Protein AF-A0A0G1TZH4-F1 (afdb_monomer)

Solvent-accessible surface area (backbone atoms only — not comparable to full-atom values): 5834 Å² total; per-residue (Å²): 112,75,65,61,54,52,51,51,52,50,50,49,42,51,47,53,52,51,46,48,70,77,73,47,61,63,82,82,50,43,36,94,87,44,82,83,39,42,58,68,58,54,51,50,51,38,54,38,43,26,55,54,35,27,69,73,67,74,31,63,69,63,14,47,55,50,26,52,51,52,50,54,52,51,50,32,46,68,71,68,68,58,45,75,67,59,54,52,50,54,53,51,51,48,50,44,67,70,60,65,73,80,116

Radius of gyration: 15.35 Å; Cα contacts (8 Å, |Δi|>4): 70; chains: 1; bounding box: 43×21×48 Å

Secondary structure (DSSP, 8-state):
-HHHHHHHHHHHHHHHHHHHHHHS-HHHH--SSSTT--HHHHHHHHHHHHHHHHHHHS-HHHHHHHHHHHHHHHHHHHTT---HHHHHHHHHHHHHHHHTT--

pLDDT: mean 83.79, std 10.2, range [46.44, 95.12]

Sequence (103 aa):
MKFVLRAMVLALLWGMVGYTIFYIDPASIANLVVEGLYLPFLGLVFVATLYSLSLLFRSLGKALFVSVLIILLLTTGILGYFNWFLGLVVLLIIVIVLFGNRR

Foldseek 3Di:
DVVVVLVVVLCVLVVVLVCCVPPNDCVNQADPVDGQDRVVSLVSQLVSQLSVVCVVLVDSVLSNVLSVLVSVQVRCVSVVVHDVVSVVVSVVVNVCSRPVPPD

Mean predicted aligned error: 6.37 Å

Structure (mmCIF, N/CA/C/O backbone):
data_AF-A0A0G1TZH4-F1
#
_entry.id   AF-A0A0G1TZH4-F1
#
loop_
_atom_site.group_PDB
_atom_site.id
_atom_site.type_symbol
_atom_site.label_atom_id
_atom_site.label_alt_id
_atom_site.label_comp_id
_atom_site.label_asym_id
_atom_site.label_entity_id
_atom_site.label_seq_id
_atom_site.pdbx_PDB_ins_code
_atom_site.Cartn_x
_atom_site.Cartn_y
_atom_site.Cartn_z
_atom_site.occupancy
_atom_site.B_iso_or_equiv
_atom_site.auth_seq_id
_atom_site.auth_comp_id
_atom_site.auth_asym_id
_atom_site.auth_atom_id
_atom_site.pdbx_PDB_model_num
ATOM 1 N N . MET A 1 1 ? -26.306 -3.606 6.822 1.00 58.56 1 MET A N 1
ATOM 2 C CA . MET A 1 1 ? -25.960 -2.748 5.658 1.00 58.56 1 MET A CA 1
ATOM 3 C C . MET A 1 1 ? -24.530 -2.192 5.672 1.00 58.56 1 MET A C 1
ATOM 5 O O . MET A 1 1 ? -23.871 -2.295 4.650 1.00 58.56 1 MET A O 1
ATOM 9 N N . LYS A 1 2 ? -23.995 -1.657 6.787 1.00 77.44 2 LYS A N 1
ATOM 10 C CA . LYS A 1 2 ? -22.649 -1.028 6.810 1.00 77.44 2 LYS A CA 1
ATOM 11 C C . LYS A 1 2 ? -21.479 -1.958 6.433 1.00 77.44 2 LYS A C 1
ATOM 13 O O . LYS A 1 2 ? -20.515 -1.491 5.843 1.00 77.44 2 LYS A O 1
ATOM 18 N N . PHE A 1 3 ? -21.552 -3.252 6.761 1.00 83.00 3 PHE A N 1
ATOM 19 C CA . PHE A 1 3 ? -20.504 -4.224 6.414 1.00 83.00 3 PHE A CA 1
ATOM 20 C C . PHE A 1 3 ? -20.462 -4.531 4.911 1.00 83.00 3 PHE A C 1
ATOM 22 O O . PHE A 1 3 ? -19.398 -4.463 4.311 1.00 83.00 3 PHE A O 1
ATOM 29 N N . VAL A 1 4 ? -21.626 -4.777 4.301 1.00 86.62 4 VAL A N 1
ATOM 30 C CA . VAL A 1 4 ? -21.754 -5.058 2.861 1.00 86.62 4 VAL A CA 1
ATOM 31 C C . VAL A 1 4 ? -21.199 -3.900 2.036 1.00 86.62 4 VAL A C 1
ATOM 33 O O . VAL A 1 4 ? -20.373 -4.121 1.162 1.00 86.62 4 VAL A O 1
ATOM 36 N N . LEU A 1 5 ? -21.555 -2.659 2.383 1.00 89.62 5 LEU A N 1
ATOM 37 C CA . LEU A 1 5 ? -21.034 -1.478 1.692 1.00 89.62 5 LEU A CA 1
ATOM 38 C C . LEU A 1 5 ? -19.500 -1.377 1.787 1.00 89.62 5 LEU A C 1
ATOM 40 O O . LEU A 1 5 ? -18.840 -1.120 0.788 1.00 89.62 5 LEU A O 1
ATOM 44 N N . ARG A 1 6 ? -18.919 -1.626 2.970 1.00 87.81 6 ARG A N 1
ATOM 45 C CA . ARG A 1 6 ? -17.456 -1.624 3.162 1.00 87.81 6 ARG A CA 1
ATOM 46 C C . ARG A 1 6 ? -16.766 -2.713 2.343 1.00 87.81 6 ARG A C 1
ATOM 48 O O . ARG A 1 6 ? -15.724 -2.454 1.752 1.00 87.81 6 ARG A O 1
ATOM 55 N N . ALA A 1 7 ? -17.355 -3.907 2.292 1.00 88.38 7 ALA A N 1
ATOM 56 C CA . ALA A 1 7 ? -16.843 -5.017 1.496 1.00 88.38 7 ALA A CA 1
ATOM 57 C C . ALA A 1 7 ? -16.913 -4.719 -0.011 1.00 88.38 7 ALA A C 1
ATOM 59 O O . ALA A 1 7 ? -15.951 -4.987 -0.723 1.00 88.38 7 ALA A O 1
ATOM 60 N N . MET A 1 8 ? -18.000 -4.101 -0.487 1.00 92.00 8 MET A N 1
ATOM 61 C CA . MET A 1 8 ? -18.132 -3.675 -1.886 1.00 92.00 8 MET A CA 1
ATOM 62 C C . MET A 1 8 ? -17.082 -2.625 -2.260 1.00 92.00 8 MET A C 1
ATOM 64 O O . MET A 1 8 ? -16.444 -2.755 -3.298 1.00 92.00 8 MET A O 1
ATOM 68 N N . VAL A 1 9 ? -16.850 -1.622 -1.405 1.00 92.25 9 VAL A N 1
ATOM 69 C CA . VAL A 1 9 ? -15.807 -0.606 -1.639 1.00 92.25 9 VAL A CA 1
ATOM 70 C C . VAL A 1 9 ? -14.414 -1.242 -1.675 1.00 92.25 9 VAL A C 1
ATOM 72 O O . VAL A 1 9 ? -13.632 -0.934 -2.568 1.00 92.25 9 VAL A O 1
ATOM 75 N N . LEU A 1 10 ? -14.117 -2.169 -0.759 1.00 92.56 10 LEU A N 1
ATOM 76 C CA . LEU A 1 10 ? -12.869 -2.943 -0.767 1.00 92.56 10 LEU A CA 1
ATOM 77 C C . LEU A 1 10 ? -12.683 -3.722 -2.072 1.00 92.56 10 LEU A C 1
ATOM 79 O O . LEU A 1 10 ? -11.622 -3.637 -2.686 1.00 92.56 10 LEU A O 1
ATOM 83 N N . ALA A 1 11 ? -13.713 -4.460 -2.490 1.00 92.06 11 ALA A N 1
ATOM 84 C CA . ALA A 1 11 ? -13.682 -5.251 -3.714 1.00 92.06 11 ALA A CA 1
ATOM 85 C C . ALA A 1 11 ? -13.497 -4.368 -4.955 1.00 92.06 11 ALA A C 1
ATOM 87 O O . ALA A 1 11 ? -12.727 -4.724 -5.840 1.00 92.06 11 ALA A O 1
ATOM 88 N N . LEU A 1 12 ? -14.141 -3.199 -4.999 1.00 94.56 12 LEU A N 1
ATOM 89 C CA . LEU A 1 12 ? -13.975 -2.234 -6.086 1.00 94.56 12 LEU A CA 1
ATOM 90 C C . LEU A 1 12 ? -12.559 -1.652 -6.123 1.00 94.56 12 LEU A C 1
ATOM 92 O O . LEU A 1 12 ? -11.949 -1.642 -7.186 1.00 94.56 12 LEU A O 1
ATOM 96 N N . LEU A 1 13 ? -12.016 -1.214 -4.983 1.00 93.69 13 LEU A N 1
ATOM 97 C CA . LEU A 1 13 ? -10.668 -0.639 -4.913 1.00 93.69 13 LEU A CA 1
ATOM 98 C C . LEU A 1 13 ? -9.603 -1.650 -5.349 1.00 93.69 13 LEU A C 1
ATOM 100 O O . LEU A 1 13 ? -8.782 -1.350 -6.213 1.00 93.69 13 LEU A O 1
ATOM 104 N N . TRP A 1 14 ? -9.642 -2.868 -4.807 1.00 95.12 14 TRP A N 1
ATOM 105 C CA . TRP A 1 14 ? -8.702 -3.920 -5.202 1.00 95.12 14 TRP A CA 1
ATOM 106 C C . TRP A 1 14 ? -8.965 -4.454 -6.612 1.00 95.12 14 TRP A C 1
ATOM 108 O O . TRP A 1 14 ? -8.020 -4.814 -7.309 1.00 95.12 14 TRP A O 1
ATOM 118 N N . GLY A 1 15 ? -10.218 -4.439 -7.070 1.00 93.00 15 GLY A N 1
ATOM 119 C CA . GLY A 1 15 ? -10.581 -4.738 -8.453 1.00 93.00 15 GLY A CA 1
ATOM 120 C C . GLY A 1 15 ? -9.979 -3.735 -9.436 1.00 93.00 15 GLY A C 1
ATOM 121 O O . GLY A 1 15 ? -9.428 -4.145 -10.452 1.00 93.00 15 GLY A O 1
ATOM 122 N N . MET A 1 16 ? -9.991 -2.437 -9.112 1.00 91.94 16 MET A N 1
ATOM 123 C CA . MET A 1 16 ? -9.322 -1.400 -9.909 1.00 91.94 16 MET A CA 1
ATOM 124 C C . MET A 1 16 ? -7.800 -1.585 -9.924 1.00 91.94 16 MET A C 1
ATOM 126 O O . MET A 1 16 ? -7.181 -1.401 -10.972 1.00 91.94 16 MET A O 1
ATOM 130 N N . VAL A 1 17 ? -7.197 -1.973 -8.790 1.00 92.12 17 VAL A N 1
ATOM 131 C CA . VAL A 1 17 ? -5.754 -2.282 -8.709 1.00 92.12 17 VAL A CA 1
ATOM 132 C C . VAL A 1 17 ? -5.418 -3.481 -9.597 1.00 92.12 17 VAL A C 1
ATOM 134 O O . VAL A 1 17 ? -4.485 -3.423 -10.389 1.00 92.12 17 VAL A O 1
ATOM 137 N N . GLY A 1 18 ? -6.205 -4.556 -9.524 1.00 88.50 18 GLY A N 1
ATOM 138 C CA . GLY A 1 18 ? -6.028 -5.716 -10.398 1.00 88.50 18 GLY A CA 1
ATOM 139 C C . GLY A 1 18 ? -6.207 -5.353 -11.872 1.00 88.50 18 GLY A C 1
ATOM 140 O O . GLY A 1 18 ? -5.378 -5.713 -12.702 1.00 88.50 18 GLY A O 1
ATOM 141 N N . TYR A 1 19 ? -7.240 -4.575 -12.196 1.00 89.69 19 TYR A N 1
ATOM 142 C CA . TYR A 1 19 ? -7.496 -4.122 -13.560 1.00 89.69 19 TYR A CA 1
ATOM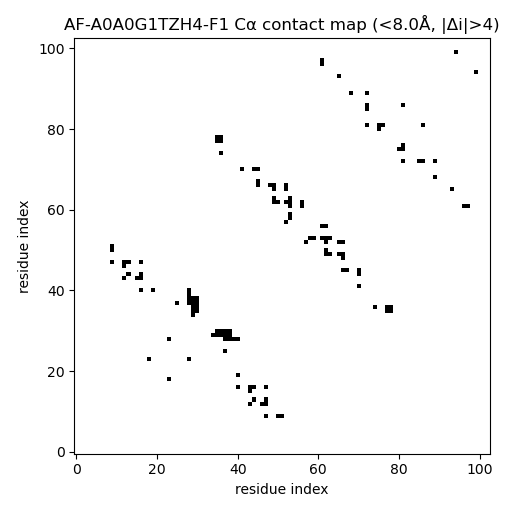 143 C C . TYR A 1 19 ? -6.319 -3.325 -14.135 1.00 89.69 19 TYR A C 1
ATOM 145 O O . TYR A 1 19 ? -5.892 -3.589 -15.257 1.00 89.69 19 TYR A O 1
ATOM 153 N N . THR A 1 20 ? -5.752 -2.402 -13.352 1.00 86.56 20 THR A N 1
ATOM 154 C CA . THR A 1 20 ? -4.566 -1.634 -13.766 1.00 86.56 20 THR A CA 1
ATOM 155 C C . THR A 1 20 ? -3.348 -2.521 -14.008 1.00 86.56 20 THR A C 1
ATOM 157 O O . THR A 1 20 ? -2.619 -2.270 -14.956 1.00 86.56 20 THR A O 1
ATOM 160 N N . ILE A 1 21 ? -3.142 -3.570 -13.210 1.00 83.69 21 ILE A N 1
ATOM 161 C CA . ILE A 1 21 ? -2.001 -4.485 -13.380 1.00 83.69 21 ILE A CA 1
ATOM 162 C C . ILE A 1 21 ? -2.139 -5.348 -14.642 1.00 83.69 21 ILE A C 1
ATOM 164 O O . ILE A 1 21 ? -1.153 -5.570 -15.337 1.00 83.69 21 ILE A O 1
ATOM 168 N N . PHE A 1 22 ? -3.337 -5.869 -14.921 1.00 83.25 22 PHE A N 1
ATOM 169 C CA . PHE A 1 22 ? -3.532 -6.859 -15.988 1.00 83.25 22 PHE A CA 1
ATOM 170 C C . PHE A 1 22 ? -3.863 -6.261 -17.355 1.00 83.25 22 PHE A C 1
ATOM 172 O O . PHE A 1 22 ? -3.521 -6.864 -18.370 1.00 83.25 22 PHE A O 1
ATOM 179 N N . TYR A 1 23 ? -4.563 -5.126 -17.394 1.00 83.06 23 TYR A N 1
ATOM 180 C CA . TYR A 1 23 ? -5.170 -4.622 -18.630 1.00 83.06 23 TYR A CA 1
ATOM 181 C C . TYR A 1 23 ? -4.634 -3.272 -19.089 1.00 83.06 23 TYR A C 1
ATOM 183 O O . TYR A 1 23 ? -4.869 -2.894 -20.235 1.00 83.06 23 TYR A O 1
ATOM 191 N N . ILE A 1 24 ? -3.951 -2.529 -18.220 1.00 80.12 24 ILE A N 1
ATOM 192 C CA . ILE A 1 24 ? -3.426 -1.214 -18.570 1.00 80.12 24 ILE A CA 1
ATOM 193 C C . ILE A 1 24 ? -1.939 -1.357 -18.868 1.00 80.12 24 ILE A C 1
ATOM 195 O O . ILE A 1 24 ? -1.160 -1.769 -18.012 1.00 80.12 24 ILE A O 1
ATOM 199 N N . ASP A 1 25 ? -1.558 -1.010 -20.099 1.00 74.12 25 ASP A N 1
ATOM 200 C CA . ASP A 1 25 ? -0.159 -0.978 -20.512 1.00 74.12 25 ASP A CA 1
ATOM 201 C C . ASP A 1 25 ? 0.601 -0.003 -19.598 1.00 74.12 25 ASP A C 1
ATOM 203 O O . ASP A 1 25 ? 0.198 1.166 -19.508 1.00 74.12 25 ASP A O 1
ATOM 207 N N . PRO A 1 26 ? 1.682 -0.432 -18.924 1.00 70.62 26 PRO A N 1
ATOM 208 C CA . PRO A 1 26 ? 2.477 0.441 -18.073 1.00 70.62 26 PRO A CA 1
ATOM 209 C C . PRO A 1 26 ? 2.869 1.748 -18.775 1.00 70.62 26 PRO A C 1
ATOM 211 O O . PRO A 1 26 ? 2.786 2.815 -18.168 1.00 70.62 26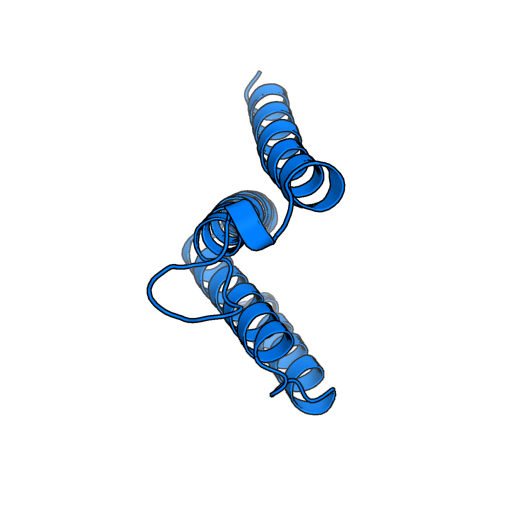 PRO A O 1
ATOM 214 N N . ALA A 1 27 ? 3.181 1.713 -20.075 1.00 69.88 27 ALA A N 1
ATOM 215 C CA . ALA A 1 27 ? 3.540 2.912 -20.835 1.00 69.88 27 ALA A CA 1
ATOM 216 C C . ALA A 1 27 ? 2.433 3.987 -20.841 1.00 69.88 27 ALA A C 1
ATOM 218 O O . ALA A 1 27 ? 2.729 5.178 -20.890 1.00 69.88 27 ALA A O 1
ATOM 219 N N . SER A 1 28 ? 1.162 3.586 -20.736 1.00 70.06 28 SER A N 1
ATOM 220 C CA . SER A 1 28 ? 0.010 4.501 -20.737 1.00 70.06 28 SER A CA 1
ATOM 221 C C . SER A 1 28 ? -0.234 5.214 -19.398 1.00 70.06 28 SER A C 1
ATOM 223 O O . SER A 1 28 ? -0.909 6.241 -19.357 1.00 70.06 28 SER A O 1
ATOM 225 N N . ILE A 1 29 ? 0.327 4.688 -18.306 1.00 68.69 29 ILE A N 1
ATOM 226 C CA . ILE A 1 29 ? 0.225 5.226 -16.935 1.00 68.69 29 ILE A CA 1
ATOM 227 C C . ILE A 1 29 ? 1.580 5.674 -16.378 1.00 68.69 29 ILE A C 1
ATOM 229 O O . ILE A 1 29 ? 1.680 6.054 -15.205 1.00 68.69 29 ILE A O 1
ATOM 233 N N . ALA A 1 30 ? 2.625 5.609 -17.204 1.00 64.19 30 ALA A N 1
ATOM 234 C CA . ALA A 1 30 ? 3.949 6.107 -16.883 1.00 64.19 30 ALA A CA 1
ATOM 235 C C . ALA A 1 30 ? 3.875 7.609 -16.599 1.00 64.19 30 ALA A C 1
ATOM 237 O O . ALA A 1 30 ? 3.192 8.364 -17.296 1.00 64.19 30 ALA A O 1
ATOM 238 N N . ASN A 1 31 ? 4.567 8.062 -15.555 1.00 64.25 31 ASN A 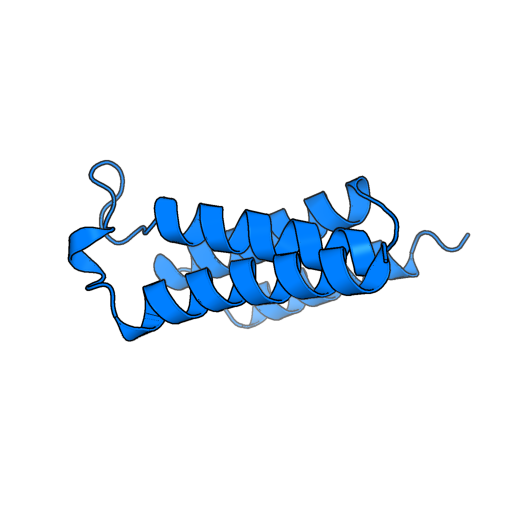N 1
ATOM 239 C CA . ASN A 1 31 ? 4.659 9.491 -15.322 1.00 64.25 31 ASN A CA 1
ATOM 240 C C . ASN A 1 31 ? 5.456 10.193 -16.402 1.00 64.25 31 ASN A C 1
ATOM 242 O O . ASN A 1 31 ? 6.540 9.764 -16.779 1.00 64.25 31 ASN A O 1
ATOM 246 N N . LEU A 1 32 ? 4.976 11.388 -16.724 1.00 59.22 32 LEU A N 1
ATOM 247 C CA . LEU A 1 32 ? 5.715 12.383 -17.489 1.00 59.22 32 LEU A CA 1
ATOM 248 C C . LEU A 1 32 ? 6.834 13.049 -16.663 1.00 59.22 32 LEU A C 1
ATOM 250 O O . LEU A 1 32 ? 7.728 13.656 -17.234 1.00 59.22 32 LEU A O 1
ATOM 254 N N . VAL A 1 33 ? 6.771 12.970 -15.325 1.00 60.25 33 VAL A N 1
ATOM 255 C CA . VAL A 1 33 ? 7.695 13.671 -14.408 1.00 60.25 33 VAL A CA 1
ATOM 256 C C . VAL A 1 33 ? 8.871 12.798 -13.956 1.00 60.25 33 VAL A C 1
ATOM 258 O O . VAL A 1 33 ? 9.976 13.303 -13.795 1.00 60.25 33 VAL A O 1
ATOM 261 N N . VAL A 1 34 ? 8.650 11.497 -13.737 1.00 63.62 34 VAL A N 1
ATOM 262 C CA . VAL A 1 34 ? 9.698 10.542 -13.343 1.00 63.62 34 VAL A CA 1
ATOM 263 C C . VAL A 1 34 ? 9.536 9.281 -14.178 1.00 63.62 34 VAL A C 1
ATOM 265 O O . VAL A 1 34 ? 8.567 8.539 -13.999 1.00 63.62 34 VAL A O 1
ATOM 268 N N . GLU A 1 35 ? 10.475 9.060 -15.096 1.00 66.12 35 GLU A N 1
ATOM 269 C CA . GLU A 1 35 ? 10.471 7.894 -15.977 1.00 66.12 35 GLU A CA 1
ATOM 270 C C . GLU A 1 35 ? 10.463 6.592 -15.164 1.00 66.12 35 GLU A C 1
ATOM 272 O O . GLU A 1 35 ? 11.151 6.453 -14.152 1.00 66.12 35 GLU A O 1
ATOM 277 N N . GLY A 1 36 ? 9.627 5.640 -15.586 1.00 67.06 36 GLY A N 1
ATOM 278 C CA . GLY A 1 36 ? 9.465 4.341 -14.926 1.00 67.06 36 GLY A CA 1
ATOM 279 C C . GLY A 1 36 ? 8.587 4.342 -13.668 1.00 67.06 36 GLY A C 1
ATOM 280 O O . GLY A 1 36 ? 8.283 3.269 -13.149 1.00 67.06 36 GLY A O 1
ATOM 281 N N . LEU A 1 37 ? 8.132 5.504 -13.182 1.00 74.44 37 LEU A N 1
ATOM 282 C CA . LEU A 1 37 ? 7.319 5.609 -11.968 1.00 74.44 37 LEU A CA 1
ATOM 283 C C . LEU A 1 37 ? 5.835 5.780 -12.317 1.00 74.44 37 LEU A C 1
ATOM 285 O O . LEU A 1 37 ? 5.450 6.722 -13.004 1.00 74.44 37 LEU A O 1
ATOM 289 N N . TYR A 1 38 ? 4.976 4.907 -11.794 1.00 83.25 38 TYR A N 1
ATOM 290 C CA . TYR A 1 38 ? 3.536 4.902 -12.085 1.00 83.25 38 TYR A CA 1
ATOM 291 C C . TYR A 1 38 ? 2.741 5.560 -10.941 1.00 83.25 38 TYR A C 1
ATOM 293 O O . TYR A 1 38 ? 2.101 4.875 -10.144 1.00 83.25 38 TYR A O 1
ATOM 301 N N . LEU A 1 39 ? 2.785 6.896 -10.807 1.00 82.56 39 LEU A N 1
ATOM 302 C CA . LEU A 1 39 ? 2.115 7.606 -9.692 1.00 82.56 39 LEU A CA 1
ATOM 303 C C . LEU A 1 39 ? 0.598 7.359 -9.629 1.00 82.56 39 LEU A C 1
ATOM 305 O O . LEU A 1 39 ? 0.111 7.164 -8.515 1.00 82.56 39 LEU A O 1
ATOM 309 N N . PRO A 1 40 ? -0.161 7.321 -10.747 1.00 85.50 40 PRO A N 1
ATOM 310 C CA . PRO A 1 40 ? -1.591 7.014 -10.687 1.00 85.50 40 PRO A CA 1
ATOM 311 C C . PRO A 1 40 ? -1.862 5.636 -10.071 1.00 85.50 40 PRO A C 1
ATOM 313 O O . PRO A 1 40 ? -2.747 5.488 -9.228 1.00 85.50 40 PRO A O 1
ATOM 316 N N . PHE A 1 41 ? -1.044 4.642 -10.428 1.00 87.75 41 PHE A N 1
ATOM 317 C CA . PHE A 1 41 ? -1.113 3.299 -9.861 1.00 87.75 41 PHE A CA 1
ATOM 318 C C . PHE A 1 41 ? -0.733 3.287 -8.374 1.00 87.75 41 PHE A C 1
ATOM 320 O O . PHE A 1 41 ? -1.471 2.743 -7.555 1.00 87.75 41 PHE A O 1
ATOM 327 N N . LEU A 1 42 ? 0.368 3.942 -7.992 1.00 89.38 42 LEU A N 1
ATOM 328 C CA . LEU A 1 42 ? 0.785 4.031 -6.589 1.00 89.38 42 LEU A CA 1
ATOM 329 C C . LEU A 1 42 ? -0.258 4.747 -5.720 1.00 89.38 42 LEU A C 1
ATOM 331 O O . LEU A 1 42 ? -0.515 4.319 -4.597 1.00 89.38 42 LEU A O 1
ATOM 335 N N . GLY A 1 43 ? -0.901 5.793 -6.241 1.00 90.44 43 GLY A N 1
ATOM 336 C CA . GLY A 1 43 ? -2.000 6.484 -5.567 1.00 90.44 43 GLY A CA 1
ATOM 337 C C . GLY A 1 43 ? -3.213 5.577 -5.356 1.00 90.44 43 GLY A C 1
ATOM 338 O O . GLY A 1 43 ? -3.775 5.536 -4.261 1.00 90.44 43 GLY A O 1
ATOM 339 N N . LEU A 1 44 ? -3.581 4.786 -6.366 1.00 92.44 44 LEU A N 1
ATOM 340 C CA . LEU A 1 44 ? -4.658 3.802 -6.259 1.00 92.44 44 LEU A CA 1
ATOM 341 C C . LEU A 1 44 ? -4.345 2.734 -5.196 1.00 92.44 44 LEU A C 1
ATOM 343 O O . LEU A 1 44 ? -5.175 2.461 -4.325 1.00 92.44 44 LEU A O 1
ATOM 347 N N . VAL A 1 45 ? -3.128 2.178 -5.218 1.00 92.94 45 VAL A N 1
ATOM 348 C CA . VAL A 1 45 ? -2.655 1.210 -4.215 1.00 92.94 45 VAL A CA 1
ATOM 349 C C . VAL A 1 45 ? -2.641 1.838 -2.821 1.00 92.94 45 VAL A C 1
ATOM 351 O O . VAL A 1 45 ? -3.042 1.185 -1.855 1.00 92.94 45 VAL A O 1
ATOM 354 N N . PHE A 1 46 ? -2.246 3.107 -2.694 1.00 94.81 46 PHE A N 1
ATOM 355 C CA . PHE A 1 46 ? -2.250 3.827 -1.421 1.00 94.81 46 PHE A CA 1
ATOM 356 C C . PHE A 1 46 ? -3.661 3.933 -0.843 1.00 94.81 46 PHE A C 1
ATOM 358 O O . PHE A 1 46 ? -3.878 3.605 0.321 1.00 94.81 46 PHE A O 1
ATOM 365 N N . VAL A 1 47 ? -4.642 4.333 -1.654 1.00 94.88 47 VAL A N 1
ATOM 366 C CA . VAL A 1 47 ? -6.039 4.446 -1.210 1.00 94.88 47 VAL A CA 1
ATOM 367 C C . VAL A 1 47 ? -6.610 3.074 -0.840 1.00 94.88 47 VAL A C 1
ATOM 369 O O . VAL A 1 47 ? -7.249 2.938 0.208 1.00 94.88 47 VAL A O 1
ATOM 372 N N . ALA A 1 48 ? -6.346 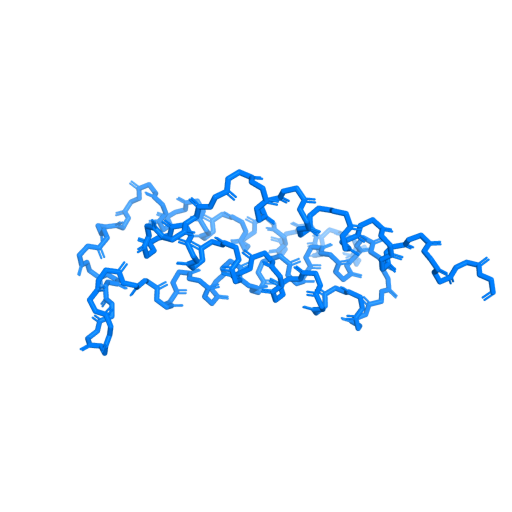2.045 -1.649 1.00 94.81 48 ALA A N 1
ATOM 373 C CA . ALA A 1 48 ? -6.800 0.681 -1.385 1.00 94.81 48 ALA A CA 1
ATOM 374 C C . ALA A 1 48 ? -6.211 0.117 -0.079 1.00 94.81 48 ALA A C 1
ATOM 376 O O . ALA A 1 48 ? -6.943 -0.423 0.762 1.00 94.81 48 ALA A O 1
ATOM 377 N N . THR A 1 49 ? -4.903 0.283 0.130 1.00 94.31 49 THR A N 1
ATOM 378 C CA . THR A 1 49 ? -4.210 -0.164 1.348 1.00 94.31 49 THR A CA 1
ATOM 379 C C . THR A 1 49 ? -4.656 0.629 2.571 1.00 94.31 49 THR A C 1
ATOM 381 O O . THR A 1 49 ? -5.035 0.018 3.571 1.00 94.31 49 THR A O 1
ATOM 384 N N . LEU A 1 50 ? -4.743 1.957 2.479 1.00 95.12 50 LEU A N 1
ATOM 385 C CA . LEU A 1 50 ? -5.220 2.812 3.564 1.00 95.12 50 LEU A CA 1
ATOM 386 C C . LEU A 1 50 ? -6.627 2.425 4.011 1.00 95.12 50 LEU A C 1
ATOM 388 O O . LEU A 1 50 ? -6.871 2.254 5.208 1.00 95.12 50 LEU A O 1
ATOM 392 N N . TYR A 1 51 ? -7.545 2.239 3.063 1.00 93.12 51 TYR A N 1
ATOM 393 C CA . TYR A 1 51 ? -8.908 1.834 3.381 1.00 93.12 51 TYR A CA 1
ATOM 394 C C . TYR A 1 51 ? -8.932 0.461 4.067 1.00 93.12 51 TYR A C 1
ATOM 396 O O . TYR A 1 51 ? -9.523 0.322 5.142 1.00 93.12 51 TYR A O 1
ATOM 404 N N . SER A 1 52 ? -8.206 -0.520 3.521 1.00 93.06 52 SER A N 1
ATOM 405 C CA . SER A 1 52 ? -8.099 -1.876 4.082 1.00 93.06 52 SER A CA 1
ATOM 406 C C . SER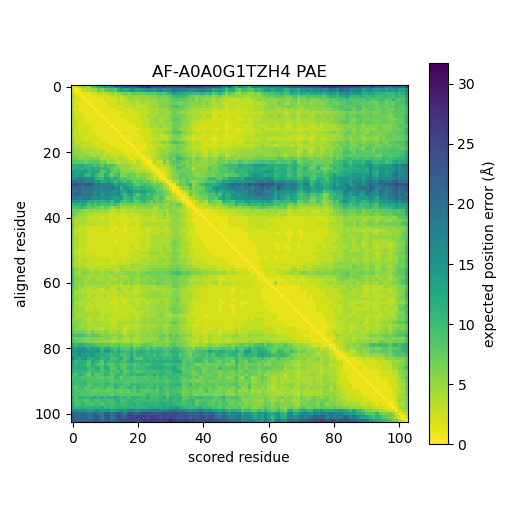 A 1 52 ? -7.556 -1.871 5.515 1.00 93.06 52 SER A C 1
ATOM 408 O O . SER A 1 52 ? -8.151 -2.452 6.426 1.00 93.06 52 SER A O 1
ATOM 410 N N . LEU A 1 53 ? -6.451 -1.162 5.738 1.00 91.44 53 LEU A N 1
ATOM 411 C CA . LEU A 1 53 ? -5.777 -1.102 7.030 1.00 91.44 53 LEU A CA 1
ATOM 412 C C . LEU A 1 53 ? -6.553 -0.261 8.047 1.00 91.44 53 LEU A C 1
ATOM 414 O O . LEU A 1 53 ? -6.543 -0.582 9.235 1.00 91.44 53 LEU A O 1
ATOM 418 N N . SER A 1 54 ? -7.282 0.769 7.608 1.00 91.69 54 SER A N 1
ATOM 419 C CA . SER A 1 54 ? -8.143 1.562 8.496 1.00 91.69 54 SER A CA 1
ATOM 420 C C . SER A 1 54 ? -9.267 0.716 9.096 1.00 91.69 54 SER A C 1
ATOM 422 O O . SER A 1 54 ? -9.588 0.856 10.280 1.00 91.69 54 SER A O 1
ATOM 424 N N . LEU A 1 55 ? -9.813 -0.218 8.310 1.00 89.50 55 LEU A N 1
ATOM 425 C CA . LEU A 1 55 ? -10.823 -1.170 8.760 1.00 89.50 55 LEU A CA 1
ATOM 426 C C . LEU A 1 55 ? -10.229 -2.229 9.695 1.00 89.50 55 LEU A C 1
ATOM 428 O O . LEU A 1 55 ? -10.861 -2.566 10.699 1.00 89.50 55 LEU A O 1
ATOM 432 N N . LEU A 1 56 ? -9.020 -2.715 9.395 1.00 88.00 56 LEU A N 1
ATOM 433 C CA . LEU A 1 56 ? -8.335 -3.740 10.185 1.00 88.00 56 LEU A CA 1
ATOM 434 C C . LEU A 1 56 ? -7.876 -3.209 11.551 1.00 88.00 56 LEU A C 1
ATOM 436 O O . LEU A 1 56 ? -8.152 -3.814 12.585 1.00 88.00 56 LEU A O 1
ATOM 440 N N . PHE A 1 57 ? -7.194 -2.063 11.567 1.00 85.81 57 PHE A N 1
ATOM 441 C CA . PHE A 1 57 ? -6.589 -1.502 12.778 1.00 85.81 57 PHE A CA 1
ATOM 442 C C . PHE A 1 57 ? -7.535 -0.612 13.578 1.00 85.81 57 PHE A C 1
ATOM 444 O O . PHE A 1 57 ? -7.207 -0.248 14.707 1.00 85.81 57 PHE A O 1
ATOM 451 N N . ARG A 1 58 ? -8.684 -0.228 13.001 1.00 85.94 58 ARG A N 1
ATOM 452 C CA . ARG A 1 58 ? -9.629 0.744 13.581 1.00 85.94 58 ARG A CA 1
ATOM 453 C C . ARG A 1 58 ? -8.957 2.067 13.989 1.00 85.94 58 ARG A C 1
ATOM 455 O O . ARG A 1 58 ? -9.442 2.767 14.871 1.00 85.94 58 ARG A O 1
ATOM 462 N N . SER A 1 59 ? -7.832 2.406 13.357 1.00 87.06 59 SER A N 1
ATOM 463 C CA . SER A 1 59 ? -7.029 3.600 13.623 1.00 87.06 59 SER A CA 1
ATOM 464 C C . SER A 1 59 ? -6.509 4.161 12.306 1.00 87.06 59 SER A C 1
ATOM 466 O O . SER A 1 59 ? -5.723 3.514 11.613 1.00 87.06 59 SER A O 1
ATOM 468 N N . LEU A 1 60 ? -6.943 5.379 11.977 1.00 88.44 60 LEU A N 1
ATOM 469 C CA . LEU A 1 60 ? -6.529 6.086 10.764 1.00 88.44 60 LEU A CA 1
ATOM 470 C C . LEU A 1 60 ? -5.031 6.412 10.785 1.00 88.44 60 LEU A C 1
ATOM 472 O O . LEU A 1 60 ? -4.366 6.229 9.775 1.00 88.44 60 LEU A O 1
ATOM 476 N N . GLY A 1 61 ? -4.480 6.806 11.940 1.00 89.00 61 GLY A N 1
ATOM 477 C CA . GLY A 1 61 ? -3.054 7.124 12.077 1.00 89.00 61 GLY A CA 1
ATOM 478 C C . GLY A 1 61 ? -2.145 5.923 11.801 1.00 89.00 61 GLY A C 1
ATOM 479 O O . GLY A 1 61 ? -1.224 6.020 10.993 1.00 89.00 61 GLY A O 1
ATOM 480 N N . LYS A 1 62 ? -2.447 4.759 12.398 1.00 87.88 62 LYS A N 1
ATOM 481 C CA . LYS A 1 62 ? -1.688 3.524 12.130 1.00 87.88 62 LYS A CA 1
ATOM 482 C C . LYS A 1 62 ? -1.827 3.082 10.675 1.00 87.88 62 LYS A C 1
ATOM 484 O O . LYS A 1 62 ? -0.841 2.697 10.057 1.00 87.88 62 LYS A O 1
ATOM 489 N N . ALA A 1 63 ? -3.039 3.158 10.126 1.00 90.69 63 ALA A N 1
ATOM 490 C CA . ALA A 1 63 ? -3.295 2.798 8.737 1.00 90.69 63 ALA A CA 1
ATOM 491 C C . ALA A 1 63 ? -2.539 3.705 7.755 1.00 90.69 63 ALA A C 1
ATOM 493 O O . ALA A 1 63 ? -1.918 3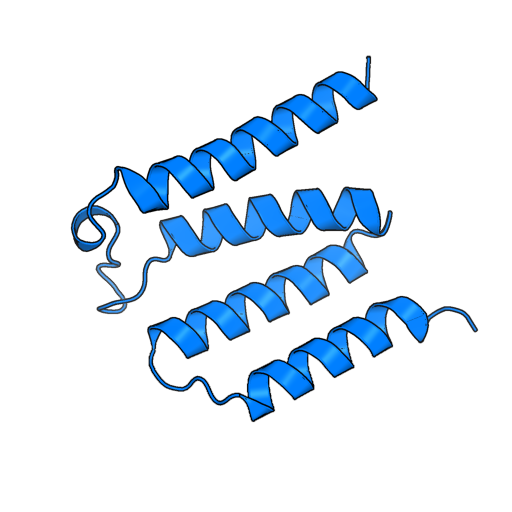.190 6.829 1.00 90.69 63 ALA A O 1
ATOM 494 N N . LEU A 1 64 ? -2.528 5.022 7.986 1.00 92.50 64 LEU A N 1
ATOM 495 C CA . LEU A 1 64 ? -1.757 5.986 7.196 1.00 92.50 64 LEU A CA 1
ATOM 496 C C . LEU A 1 64 ? -0.270 5.649 7.215 1.00 92.50 64 LEU A C 1
ATOM 498 O O . LEU A 1 64 ? 0.323 5.484 6.154 1.00 92.50 64 LEU A O 1
ATOM 502 N N . PHE A 1 65 ? 0.309 5.479 8.403 1.00 91.69 65 PHE A N 1
ATOM 503 C CA . PHE A 1 65 ? 1.737 5.205 8.545 1.00 91.69 65 PHE A CA 1
ATOM 504 C C . PHE A 1 65 ? 2.160 3.924 7.812 1.00 91.69 65 PHE A C 1
ATOM 506 O O . PHE A 1 65 ? 3.109 3.933 7.030 1.00 91.69 65 PHE A O 1
ATOM 513 N N . VAL A 1 66 ? 1.415 2.832 8.005 1.00 91.12 66 VAL A N 1
ATOM 514 C CA . VAL A 1 66 ? 1.710 1.553 7.343 1.00 91.12 66 VAL A CA 1
ATOM 515 C C . VAL A 1 66 ? 1.512 1.648 5.827 1.00 91.12 66 VAL A C 1
ATOM 517 O O . VAL A 1 66 ? 2.326 1.119 5.077 1.00 91.12 66 VAL A O 1
ATOM 520 N N . SER A 1 67 ? 0.483 2.357 5.355 1.00 93.44 67 SER A N 1
ATOM 521 C CA . SER A 1 67 ? 0.245 2.525 3.912 1.00 93.44 67 SER A CA 1
ATOM 522 C C . SER A 1 67 ? 1.360 3.329 3.248 1.00 93.44 67 SER A C 1
ATOM 524 O O . SER A 1 67 ? 1.835 2.946 2.183 1.00 93.44 67 SER A O 1
ATOM 526 N N . VAL A 1 68 ? 1.842 4.396 3.897 1.00 92.88 68 VAL A N 1
ATOM 527 C CA . VAL A 1 68 ? 3.000 5.168 3.415 1.00 92.88 68 VAL A CA 1
ATOM 528 C C . VAL A 1 68 ? 4.238 4.278 3.309 1.00 92.88 68 VAL A C 1
ATOM 530 O O . VAL A 1 68 ? 4.913 4.303 2.283 1.00 92.88 68 VAL A O 1
ATOM 533 N N . LEU A 1 69 ? 4.512 3.445 4.319 1.00 91.56 69 LEU A N 1
ATOM 534 C CA . LEU A 1 69 ? 5.639 2.507 4.279 1.00 91.56 69 LEU A CA 1
ATOM 535 C C . LEU A 1 69 ? 5.535 1.506 3.122 1.00 91.56 69 LEU A C 1
ATOM 537 O O . LEU A 1 69 ? 6.534 1.252 2.452 1.00 91.56 69 LEU A O 1
ATOM 541 N N . ILE A 1 70 ? 4.341 0.968 2.857 1.00 90.94 70 ILE A N 1
ATOM 542 C CA . ILE A 1 70 ? 4.110 0.056 1.727 1.00 90.94 70 ILE A CA 1
ATOM 543 C C . ILE A 1 70 ? 4.399 0.762 0.398 1.00 90.94 70 ILE A C 1
ATOM 545 O O . ILE A 1 70 ? 5.094 0.204 -0.449 1.00 90.94 70 ILE A O 1
ATOM 549 N N . ILE A 1 71 ? 3.920 1.996 0.215 1.00 93.00 71 ILE A N 1
ATOM 550 C CA . ILE A 1 71 ? 4.171 2.763 -1.013 1.00 93.00 71 ILE A CA 1
ATOM 551 C C . ILE A 1 71 ? 5.650 3.105 -1.179 1.00 93.00 71 ILE A C 1
ATOM 553 O O . ILE A 1 71 ? 6.177 2.975 -2.283 1.00 93.00 71 ILE A O 1
ATOM 557 N N . LEU A 1 72 ? 6.345 3.486 -0.106 1.00 90.00 72 LEU A N 1
ATOM 558 C CA . LEU A 1 72 ? 7.793 3.715 -0.146 1.00 90.00 72 LEU A CA 1
ATOM 559 C C . LEU A 1 72 ? 8.550 2.440 -0.538 1.00 90.00 72 LEU A C 1
ATOM 561 O O . LEU A 1 72 ? 9.466 2.488 -1.361 1.00 90.00 72 LEU A O 1
ATOM 565 N N . LEU A 1 73 ? 8.137 1.287 -0.010 1.00 88.94 73 LEU A N 1
ATOM 566 C CA . LEU A 1 73 ? 8.743 0.005 -0.354 1.00 88.94 73 LEU A CA 1
ATOM 567 C C . LEU A 1 73 ? 8.504 -0.363 -1.827 1.00 88.94 73 LEU A C 1
ATOM 569 O O . LEU A 1 73 ? 9.434 -0.758 -2.522 1.00 88.94 73 LEU A O 1
ATOM 573 N N . LEU A 1 74 ? 7.282 -0.172 -2.330 1.00 87.88 74 LEU A N 1
ATOM 574 C CA . LEU A 1 74 ? 6.964 -0.390 -3.744 1.00 87.88 74 LEU A CA 1
ATOM 575 C C . LEU A 1 74 ? 7.744 0.564 -4.654 1.00 87.88 74 LEU A C 1
ATOM 577 O O . LEU A 1 74 ? 8.267 0.142 -5.680 1.00 87.88 74 LEU A O 1
ATOM 581 N N . THR A 1 75 ? 7.875 1.829 -4.256 1.00 87.88 75 THR A N 1
ATOM 582 C CA . THR A 1 75 ? 8.610 2.843 -5.026 1.00 87.88 75 THR A CA 1
ATOM 583 C C . THR A 1 75 ? 10.099 2.508 -5.103 1.00 87.88 75 THR A C 1
ATOM 585 O O . THR A 1 75 ? 10.687 2.574 -6.179 1.00 87.88 75 THR A O 1
ATOM 588 N N . THR A 1 76 ? 10.713 2.086 -3.992 1.00 87.38 76 THR A N 1
ATOM 589 C CA . THR A 1 76 ? 12.118 1.634 -3.996 1.00 87.38 76 THR A CA 1
ATOM 590 C C . THR A 1 76 ? 12.307 0.346 -4.803 1.00 87.38 76 THR A C 1
ATOM 592 O O . THR A 1 76 ? 13.332 0.205 -5.466 1.00 87.38 76 THR A O 1
ATOM 595 N N . GLY A 1 77 ? 11.304 -0.542 -4.817 1.00 83.94 77 GLY A N 1
ATOM 596 C CA . GLY A 1 77 ? 11.201 -1.688 -5.731 1.00 83.94 77 GLY A CA 1
ATOM 597 C C . GLY A 1 77 ? 11.261 -1.292 -7.198 1.00 83.94 77 GLY A C 1
ATOM 598 O O . GLY A 1 77 ? 12.129 -1.766 -7.925 1.00 83.94 77 GLY A O 1
ATOM 599 N N . ILE A 1 78 ? 10.374 -0.390 -7.613 1.00 82.81 78 ILE A N 1
ATOM 600 C CA . ILE A 1 78 ? 10.270 0.082 -9.001 1.00 82.81 78 ILE A CA 1
ATOM 601 C C . ILE A 1 78 ? 11.561 0.774 -9.454 1.00 82.81 78 ILE A C 1
ATOM 603 O O . ILE A 1 78 ? 12.025 0.544 -10.565 1.00 82.81 78 ILE A O 1
ATOM 607 N N . LEU A 1 79 ? 12.170 1.581 -8.583 1.00 83.75 79 LEU A N 1
ATOM 608 C C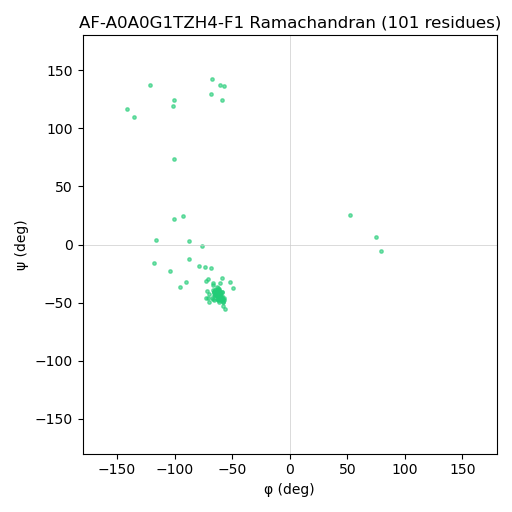A . LEU A 1 79 ? 13.414 2.295 -8.879 1.00 83.75 79 LEU A CA 1
ATOM 609 C C . LEU A 1 79 ? 14.673 1.405 -8.836 1.00 83.75 79 LEU A C 1
ATOM 611 O O . LEU A 1 79 ? 15.773 1.898 -9.064 1.00 83.75 79 LEU A O 1
ATOM 615 N N . GLY A 1 80 ? 14.543 0.113 -8.514 1.00 80.69 80 GLY A N 1
ATOM 616 C CA . GLY A 1 80 ? 15.671 -0.823 -8.458 1.00 80.69 80 GLY A CA 1
ATOM 617 C C . GLY A 1 80 ? 16.578 -0.673 -7.229 1.00 80.69 80 GLY A C 1
ATOM 618 O O . GLY A 1 80 ? 17.592 -1.357 -7.133 1.00 80.69 80 GLY A O 1
ATOM 619 N N . TYR A 1 81 ? 16.211 0.171 -6.260 1.00 81.75 81 TYR A N 1
ATOM 620 C CA . TYR A 1 81 ? 16.937 0.345 -4.992 1.00 81.75 81 TYR A CA 1
ATOM 621 C C . TYR A 1 81 ? 16.498 -0.641 -3.903 1.00 81.75 81 TYR A C 1
ATOM 623 O O . TYR A 1 81 ? 16.942 -0.550 -2.755 1.00 81.75 81 TYR A O 1
ATOM 631 N N . PHE A 1 82 ? 15.591 -1.564 -4.223 1.00 80.38 82 PHE A N 1
ATOM 632 C CA . PHE A 1 82 ? 15.079 -2.509 -3.247 1.00 80.38 82 PHE A CA 1
ATOM 633 C C . PHE A 1 82 ? 16.151 -3.501 -2.807 1.00 80.38 82 PHE A C 1
ATOM 635 O O . PHE A 1 82 ? 16.793 -4.179 -3.605 1.00 80.38 82 PHE A O 1
ATOM 642 N N . ASN A 1 83 ? 16.278 -3.625 -1.492 1.00 81.44 83 ASN A N 1
ATOM 643 C CA . ASN A 1 83 ? 17.087 -4.636 -0.841 1.00 81.44 83 ASN A CA 1
ATOM 644 C C . ASN A 1 83 ? 16.168 -5.453 0.074 1.00 81.44 83 ASN A C 1
ATOM 646 O O . ASN A 1 83 ? 15.346 -4.888 0.798 1.00 81.44 83 ASN A O 1
ATOM 650 N N . TRP A 1 84 ? 16.323 -6.777 0.078 1.00 81.69 84 TRP A N 1
ATOM 651 C CA . TRP A 1 84 ? 15.588 -7.676 0.972 1.00 81.69 84 TRP A CA 1
ATOM 652 C C . TRP A 1 84 ? 15.702 -7.248 2.446 1.00 81.69 84 TRP A C 1
ATOM 654 O O . TRP A 1 84 ? 14.736 -7.367 3.202 1.00 81.69 84 TRP A O 1
ATOM 664 N N . PHE A 1 85 ? 16.841 -6.663 2.836 1.00 82.44 85 PHE A N 1
ATOM 665 C CA . PHE A 1 85 ? 17.049 -6.095 4.165 1.00 82.44 85 PHE A CA 1
ATOM 666 C C . PHE A 1 85 ? 16.100 -4.920 4.460 1.00 82.44 85 PHE A C 1
ATOM 668 O O . PHE A 1 85 ? 15.517 -4.863 5.540 1.00 82.44 85 PHE A O 1
ATOM 675 N N . LEU A 1 86 ? 15.873 -4.017 3.495 1.00 81.50 86 LEU A N 1
ATOM 676 C CA . LEU A 1 86 ? 14.899 -2.924 3.636 1.00 81.50 86 LEU A CA 1
ATOM 677 C C . LEU A 1 86 ? 13.480 -3.470 3.823 1.00 81.50 86 LEU A C 1
ATOM 679 O O . LEU A 1 86 ? 12.734 -2.965 4.661 1.00 81.50 86 LEU A O 1
ATOM 683 N N . GLY A 1 87 ? 13.131 -4.540 3.100 1.00 81.62 87 GLY A N 1
ATOM 684 C CA . GLY A 1 87 ? 11.860 -5.243 3.276 1.00 81.62 87 GLY A CA 1
ATOM 685 C C . GLY A 1 87 ? 11.671 -5.765 4.702 1.00 81.62 87 GLY A C 1
ATOM 686 O O . GLY A 1 87 ? 10.627 -5.523 5.309 1.00 81.62 87 GLY A O 1
ATOM 687 N N . LEU A 1 88 ? 12.695 -6.409 5.271 1.00 85.44 88 LEU A N 1
ATOM 688 C CA . LEU A 1 88 ? 12.663 -6.883 6.659 1.00 85.44 88 LEU A CA 1
ATOM 689 C C . LEU A 1 88 ? 12.534 -5.736 7.665 1.00 85.44 88 LEU A C 1
ATOM 691 O O . LEU A 1 88 ? 11.728 -5.836 8.589 1.00 85.44 88 LEU A O 1
ATOM 695 N N . VAL A 1 89 ? 13.275 -4.640 7.476 1.00 85.44 89 VAL A N 1
ATOM 696 C CA . VAL A 1 89 ? 13.205 -3.458 8.352 1.00 85.44 89 VAL A CA 1
ATOM 697 C C . VAL A 1 89 ? 11.803 -2.851 8.343 1.00 85.44 89 VAL A C 1
ATOM 699 O O . VAL A 1 89 ? 11.244 -2.594 9.409 1.00 85.44 89 VAL A O 1
ATOM 702 N N . VAL A 1 90 ? 11.198 -2.674 7.166 1.00 86.06 90 VAL A N 1
ATOM 703 C CA . VAL A 1 90 ? 9.826 -2.155 7.048 1.00 86.06 90 VAL A CA 1
ATOM 704 C C . VAL A 1 90 ? 8.830 -3.075 7.752 1.00 86.06 90 VAL A C 1
ATOM 706 O O . VAL A 1 90 ? 7.968 -2.597 8.490 1.00 86.06 90 VAL A O 1
ATOM 709 N N . LEU A 1 91 ? 8.973 -4.390 7.594 1.00 86.00 91 LEU A N 1
ATOM 710 C CA . LEU A 1 91 ? 8.105 -5.370 8.244 1.00 86.00 91 LEU A CA 1
ATOM 711 C C . LEU A 1 91 ? 8.225 -5.298 9.777 1.00 86.00 91 LEU A C 1
ATOM 713 O O . LEU A 1 91 ? 7.214 -5.294 10.480 1.00 86.00 91 LEU A O 1
ATOM 717 N N . LEU A 1 92 ? 9.446 -5.142 10.292 1.00 87.81 92 LEU A N 1
ATOM 718 C CA . LEU A 1 92 ? 9.730 -4.989 11.721 1.00 87.81 92 LEU A CA 1
ATOM 719 C C . LEU A 1 92 ? 9.136 -3.684 12.281 1.00 87.81 92 LEU A C 1
ATOM 721 O O . LEU A 1 92 ? 8.493 -3.703 13.332 1.00 87.81 92 LEU A O 1
ATOM 725 N N . ILE A 1 93 ? 9.256 -2.571 11.547 1.00 85.31 93 ILE A N 1
ATOM 726 C C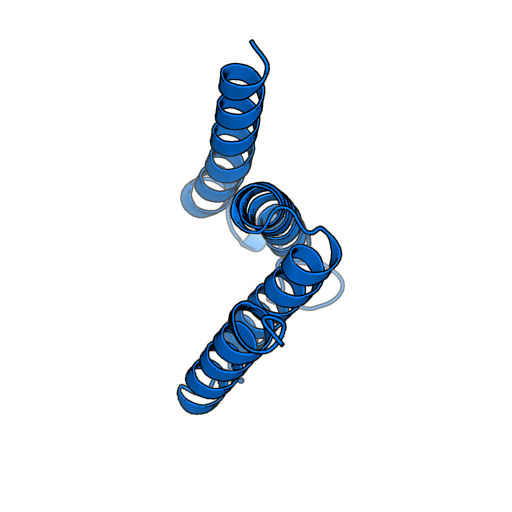A . ILE A 1 93 ? 8.631 -1.286 11.902 1.00 85.31 93 ILE A CA 1
ATOM 727 C C . ILE A 1 93 ? 7.105 -1.422 11.961 1.00 85.31 93 ILE A C 1
ATOM 729 O O . ILE A 1 93 ? 6.485 -0.952 12.917 1.00 85.31 93 ILE A O 1
ATOM 733 N N . ILE A 1 94 ? 6.488 -2.089 10.981 1.00 84.50 94 ILE A N 1
ATOM 734 C CA . ILE A 1 94 ? 5.040 -2.330 10.976 1.00 84.50 94 ILE A CA 1
ATOM 735 C C . ILE A 1 94 ? 4.640 -3.120 12.227 1.00 84.50 94 ILE A C 1
ATOM 737 O O . ILE A 1 94 ? 3.729 -2.704 12.941 1.00 84.50 94 ILE A O 1
ATOM 741 N N . VAL A 1 95 ? 5.344 -4.207 12.553 1.00 85.00 95 VAL A N 1
ATOM 742 C CA . VAL A 1 95 ? 5.084 -4.996 13.770 1.00 85.00 95 VAL A CA 1
ATOM 743 C C . VAL A 1 95 ? 5.184 -4.118 15.025 1.00 85.00 95 VAL A C 1
ATOM 745 O O . VAL A 1 95 ? 4.271 -4.129 15.853 1.00 85.00 95 VAL A O 1
ATOM 748 N N . ILE A 1 96 ? 6.223 -3.289 15.149 1.00 85.25 96 ILE A N 1
ATOM 749 C CA . ILE A 1 96 ? 6.377 -2.372 16.289 1.00 85.25 96 ILE A CA 1
ATOM 750 C C . ILE A 1 96 ? 5.204 -1.386 16.373 1.00 85.25 96 ILE A C 1
ATOM 752 O O . ILE A 1 96 ? 4.638 -1.202 17.446 1.00 85.25 96 ILE A O 1
ATOM 756 N N . VAL A 1 97 ? 4.776 -0.780 15.267 1.00 82.31 97 VAL A N 1
ATOM 757 C CA . VAL A 1 97 ? 3.656 0.183 15.268 1.00 82.31 97 VAL A CA 1
ATOM 758 C C . VAL A 1 97 ? 2.323 -0.486 15.620 1.00 82.31 97 VAL A C 1
ATOM 760 O O . VAL A 1 97 ? 1.458 0.098 16.293 1.00 82.31 97 VAL A O 1
ATOM 763 N N . LEU A 1 98 ? 2.139 -1.737 15.201 1.00 78.94 98 LEU A N 1
ATOM 764 C CA . LEU A 1 98 ? 0.926 -2.490 15.492 1.00 78.94 98 LEU A CA 1
ATOM 765 C C . LEU A 1 98 ? 0.855 -2.931 16.955 1.00 78.94 98 LEU A C 1
ATOM 767 O O . LEU A 1 98 ? -0.188 -2.731 17.589 1.00 78.94 98 LEU A O 1
ATOM 771 N N . PHE A 1 99 ? 1.948 -3.466 17.498 1.00 79.44 99 PHE A N 1
ATOM 772 C CA . PHE A 1 99 ? 1.966 -4.119 18.812 1.00 79.44 99 PHE A CA 1
ATOM 773 C C . PHE A 1 99 ? 2.587 -3.280 19.935 1.00 79.44 99 PHE A C 1
ATOM 775 O O . PHE A 1 99 ? 2.241 -3.482 21.096 1.00 79.44 99 PHE A O 1
ATOM 782 N N . GLY A 1 100 ? 3.440 -2.308 19.616 1.00 66.81 100 GLY A N 1
ATOM 783 C CA . GLY A 1 100 ? 4.141 -1.464 20.589 1.00 66.81 100 GLY A CA 1
ATOM 784 C C . GLY A 1 100 ? 3.234 -0.497 21.352 1.00 66.81 100 GLY A C 1
ATOM 785 O O . GLY A 1 100 ? 3.565 -0.090 22.455 1.00 66.81 100 GLY A O 1
ATOM 786 N N . ASN A 1 101 ? 2.047 -0.193 20.821 1.00 59.28 101 ASN A N 1
ATOM 787 C CA . ASN A 1 101 ? 1.095 0.746 21.427 1.00 59.28 101 ASN A CA 1
ATOM 788 C C . ASN A 1 101 ? 0.056 0.070 22.352 1.00 59.28 101 ASN A C 1
ATOM 790 O O . ASN A 1 101 ? -1.066 0.563 22.465 1.00 59.28 101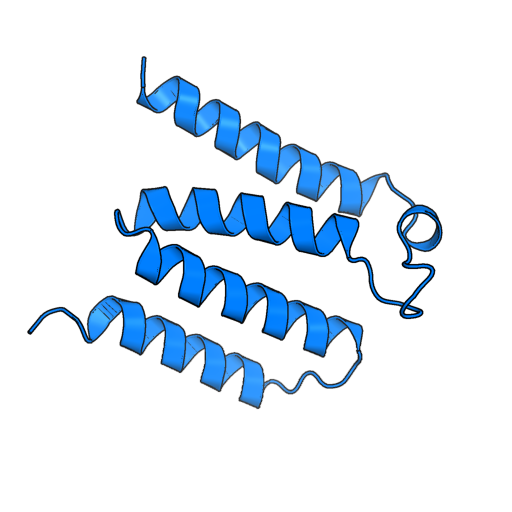 ASN A O 1
ATOM 794 N N . ARG A 1 102 ? 0.378 -1.105 22.920 1.00 56.88 102 ARG A N 1
ATOM 795 C CA . ARG A 1 102 ? -0.453 -1.838 23.903 1.00 56.88 102 ARG A CA 1
ATOM 796 C C . ARG A 1 102 ? 0.021 -1.651 25.359 1.00 56.88 102 ARG A C 1
ATOM 798 O O . ARG A 1 102 ? -0.261 -2.509 26.192 1.00 56.88 102 ARG A O 1
ATOM 805 N N . ARG A 1 103 ? 0.757 -0.582 25.659 1.00 46.44 103 ARG A N 1
ATOM 806 C CA . ARG A 1 103 ? 1.091 -0.170 27.029 1.00 46.44 103 ARG A CA 1
ATOM 807 C C . ARG A 1 103 ? 0.445 1.167 27.330 1.00 46.44 103 ARG A C 1
ATOM 809 O O . ARG A 1 103 ? 0.421 1.997 26.395 1.00 46.44 103 ARG A O 1
#